Protein AF-A0A0M2SMN1-F1 (afdb_monomer)

Secondary structure (DSSP, 8-state):
-B-S-----HHHHHHHHHHHHSPPPHHHHHHHHHHHHHHHHHHHHHHHHHHH--SSEEEEEEEEEEETTEEEEEEEEEETTT--EEEEEEEEETTS-B-

Foldseek 3Di:
DEPDDQDQDPLLVVLVVCVVVDPDDPVSVVVNVVSVVVSVVVVVVVVVVVVVDDDPKYWYFQDWDDDPQKIKGKTWIADPPPRDIDIDIFIAGNVRHTD

Mean predicted aligned error: 7.78 Å

Radius of gyration: 16.05 Å; Cα contacts (8 Å, |Δi|>4): 122; chains: 1; bounding box: 40×30×39 Å

Nearest PDB structures (foldseek):
  4blq-assembly1_E  TM=4.681E-01  e=1.607E-01  Pseudomonas phage phi8
  4bwy-assembly2_E  TM=4.424E-01  e=2.681E-01  Pseudomonas phage phi8
  4bwy-assembly1_H  TM=4.419E-01  e=3.248E-01  Pseudomonas phage phi8
  4u13-assembly1_B  TM=4.115E-01  e=4.472E-01  Sinorhizobium meliloti 1021
  6w3g-assembly2_B  TM=4.540E-01  e=5.775E-01  synthetic construct

Solvent-accessible surface area (backbone atoms only — not comparable to full-atom values): 5748 Å² total; per-residue (Å²): 87,74,76,48,76,92,75,81,54,71,67,45,53,48,46,56,53,45,52,74,75,41,89,61,52,78,64,56,47,53,51,41,51,52,43,49,54,52,52,50,52,56,53,50,50,50,51,53,50,62,70,72,56,75,68,82,28,45,35,42,44,82,42,76,44,81,54,89,72,30,33,35,39,36,37,38,39,38,40,76,87,70,84,48,75,52,75,50,78,48,54,22,39,70,88,66,49,76,109

pLDDT: mean 81.1, std 9.95, range [55.66, 95.19]

Structure (mmCIF, N/CA/C/O backbone):
data_AF-A0A0M2SMN1-F1
#
_entry.id   AF-A0A0M2SMN1-F1
#
loop_
_atom_site.group_PDB
_atom_site.id
_atom_site.type_symbol
_atom_site.label_atom_id
_atom_site.label_alt_id
_atom_site.label_comp_id
_atom_site.label_asym_id
_atom_site.label_entity_id
_atom_site.label_seq_id
_atom_site.pdbx_PDB_ins_code
_atom_site.Cartn_x
_atom_site.Cartn_y
_atom_site.Cartn_z
_atom_site.occupancy
_atom_site.B_iso_or_equiv
_atom_site.auth_seq_id
_atom_site.auth_comp_id
_atom_site.auth_asym_id
_atom_site.auth_atom_id
_atom_site.pdbx_PDB_model_num
ATOM 1 N N . MET A 1 1 ? 7.273 -2.117 -17.748 1.00 73.38 1 MET A N 1
ATOM 2 C CA . MET A 1 1 ? 5.888 -2.655 -17.771 1.00 73.38 1 MET A CA 1
ATOM 3 C C . MET A 1 1 ? 5.557 -3.203 -16.394 1.00 73.38 1 MET A C 1
ATOM 5 O O . MET A 1 1 ? 6.270 -4.083 -15.920 1.00 73.38 1 MET A O 1
ATOM 9 N N . PHE A 1 2 ? 4.494 -2.698 -15.767 1.00 77.00 2 PHE A N 1
ATOM 10 C CA . PHE A 1 2 ? 3.976 -3.270 -14.525 1.00 77.00 2 PHE A CA 1
ATOM 11 C C . PHE A 1 2 ? 3.213 -4.563 -14.811 1.00 77.00 2 PHE A C 1
ATOM 13 O O . PHE A 1 2 ? 2.401 -4.612 -15.734 1.00 77.00 2 PHE A O 1
ATOM 20 N N . VAL A 1 3 ? 3.512 -5.611 -14.047 1.00 79.44 3 VAL A N 1
ATOM 21 C CA . VAL A 1 3 ? 2.891 -6.936 -14.203 1.00 79.44 3 VAL A CA 1
ATOM 22 C C . VAL A 1 3 ? 1.729 -7.126 -13.228 1.00 79.44 3 VAL A C 1
ATOM 24 O O . VAL A 1 3 ? 0.785 -7.849 -13.532 1.00 79.44 3 VAL A O 1
ATOM 27 N N . THR A 1 4 ? 1.783 -6.461 -12.076 1.00 80.44 4 THR A N 1
ATOM 28 C CA . THR A 1 4 ? 0.757 -6.516 -11.031 1.00 80.44 4 THR A CA 1
ATOM 29 C C . THR A 1 4 ? 0.151 -5.139 -10.788 1.00 80.44 4 THR A C 1
ATOM 31 O O . THR A 1 4 ? 0.825 -4.114 -10.944 1.00 80.44 4 THR A O 1
ATOM 34 N N . ASP A 1 5 ? -1.124 -5.117 -10.402 1.00 79.31 5 ASP A N 1
ATOM 35 C CA . ASP A 1 5 ? -1.831 -3.895 -10.026 1.00 79.31 5 ASP A CA 1
ATOM 36 C C . ASP A 1 5 ? -1.462 -3.444 -8.613 1.00 79.31 5 ASP A C 1
ATOM 38 O O . ASP A 1 5 ? -1.170 -4.258 -7.739 1.00 79.31 5 ASP A O 1
ATOM 42 N N . ARG A 1 6 ? -1.516 -2.128 -8.397 1.00 84.56 6 ARG A N 1
ATOM 43 C CA . ARG A 1 6 ? -1.288 -1.499 -7.096 1.00 84.56 6 ARG A CA 1
ATOM 44 C C . ARG A 1 6 ? -2.507 -1.701 -6.196 1.00 84.56 6 ARG A C 1
ATOM 46 O O . ARG A 1 6 ? -3.609 -1.270 -6.544 1.00 84.56 6 ARG A O 1
ATOM 53 N N . GLY A 1 7 ? -2.310 -2.309 -5.029 1.00 84.88 7 GLY A N 1
ATOM 54 C CA . GLY A 1 7 ? -3.376 -2.556 -4.055 1.00 84.88 7 GLY A CA 1
ATOM 55 C C . GLY A 1 7 ? -3.275 -1.691 -2.799 1.00 84.88 7 GLY A C 1
ATOM 56 O O . GLY A 1 7 ? -2.192 -1.354 -2.336 1.00 84.88 7 GLY A O 1
ATOM 57 N N . LYS A 1 8 ? -4.417 -1.372 -2.179 1.00 86.12 8 LYS A N 1
ATOM 58 C CA . LYS A 1 8 ? -4.426 -0.933 -0.773 1.00 86.12 8 LYS A CA 1
ATOM 59 C C . LYS A 1 8 ? -4.321 -2.157 0.136 1.00 86.12 8 LYS A C 1
ATOM 61 O O . LYS A 1 8 ? -4.939 -3.183 -0.139 1.00 86.12 8 LYS A O 1
ATOM 66 N N . SER A 1 9 ? -3.611 -2.032 1.257 1.00 83.50 9 SER A N 1
ATOM 67 C CA . SER A 1 9 ? -3.582 -3.089 2.274 1.00 83.50 9 SER A CA 1
ATOM 68 C C . SER A 1 9 ? -4.965 -3.305 2.907 1.00 83.50 9 SER A C 1
ATOM 70 O O . SER A 1 9 ? -5.805 -2.399 2.936 1.00 83.50 9 SER A O 1
ATOM 72 N N . ALA A 1 10 ? -5.199 -4.499 3.460 1.00 85.44 10 ALA A N 1
ATOM 73 C CA . ALA A 1 10 ? -6.456 -4.827 4.137 1.00 85.44 10 ALA A CA 1
ATOM 74 C C . ALA A 1 10 ? -6.770 -3.850 5.284 1.00 85.44 10 ALA A C 1
ATOM 76 O O . ALA A 1 10 ? -7.899 -3.375 5.392 1.00 85.44 10 ALA A O 1
ATOM 77 N N . ASN A 1 11 ? -5.758 -3.477 6.075 1.00 85.25 11 ASN A N 1
ATOM 78 C CA . ASN A 1 11 ? -5.905 -2.527 7.180 1.00 85.25 11 ASN A CA 1
ATOM 79 C C . ASN A 1 11 ? -6.213 -1.104 6.693 1.00 85.25 11 ASN A C 1
ATOM 81 O O . ASN A 1 11 ? -7.055 -0.430 7.285 1.00 85.25 11 ASN A O 1
ATOM 85 N N . HIS A 1 12 ? -5.611 -0.665 5.580 1.00 89.81 12 HIS A N 1
ATOM 86 C CA . HIS A 1 12 ? -5.960 0.614 4.956 1.00 89.81 12 HIS A CA 1
ATOM 87 C C . HIS A 1 12 ? -7.437 0.618 4.536 1.00 89.81 12 HIS A C 1
ATOM 89 O O . HIS A 1 12 ? -8.184 1.520 4.911 1.00 89.81 12 HIS A O 1
ATOM 95 N N . MET A 1 13 ? -7.889 -0.414 3.814 1.00 91.31 13 MET A N 1
ATOM 96 C CA . MET A 1 13 ? -9.293 -0.524 3.399 1.00 91.31 13 MET A CA 1
ATOM 97 C C . MET A 1 13 ? -10.245 -0.600 4.596 1.00 91.31 13 MET A C 1
ATOM 99 O O . MET A 1 13 ? -11.300 0.033 4.580 1.00 91.31 13 MET A O 1
ATOM 103 N N . HIS A 1 14 ? -9.870 -1.344 5.638 1.00 91.62 14 HIS A N 1
ATOM 104 C CA . HIS A 1 14 ? -10.658 -1.485 6.856 1.00 91.62 14 HIS A CA 1
ATOM 105 C C . HIS A 1 14 ? -10.882 -0.135 7.543 1.00 91.62 14 HIS A C 1
ATOM 107 O O . HIS A 1 14 ? -12.033 0.261 7.722 1.00 91.62 14 HIS A O 1
ATOM 113 N N . LEU A 1 15 ? -9.808 0.596 7.857 1.00 92.19 15 LEU A N 1
ATOM 114 C CA . LEU A 1 15 ? -9.890 1.899 8.521 1.00 92.19 15 LEU A CA 1
ATOM 115 C C . LEU A 1 15 ? -10.595 2.945 7.650 1.00 92.19 15 LEU A C 1
ATOM 117 O O . LEU A 1 15 ? -11.357 3.764 8.159 1.00 92.19 15 LEU A O 1
ATOM 121 N N . GLU A 1 16 ? -10.414 2.896 6.327 1.00 93.50 16 GLU A N 1
ATOM 122 C CA . GLU A 1 16 ? -11.118 3.797 5.412 1.00 93.50 16 GLU A CA 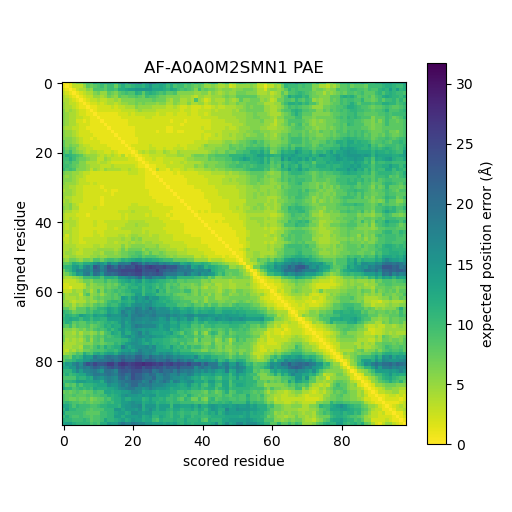1
ATOM 123 C C . GLU A 1 16 ? -12.637 3.547 5.413 1.00 93.50 16 GLU A C 1
ATOM 125 O O . GLU A 1 16 ? -13.426 4.492 5.377 1.00 93.50 16 GLU A O 1
ATOM 130 N N . ILE A 1 17 ? -13.067 2.283 5.459 1.00 95.19 17 ILE A N 1
ATOM 131 C CA . ILE A 1 17 ? -14.487 1.923 5.556 1.00 95.19 17 ILE A CA 1
ATOM 132 C C . ILE A 1 17 ? -15.030 2.256 6.946 1.00 95.19 17 ILE A C 1
ATOM 134 O O . ILE A 1 17 ? -16.145 2.773 7.047 1.00 95.19 17 ILE A O 1
ATOM 138 N N . LEU A 1 18 ? -14.262 1.980 8.002 1.00 94.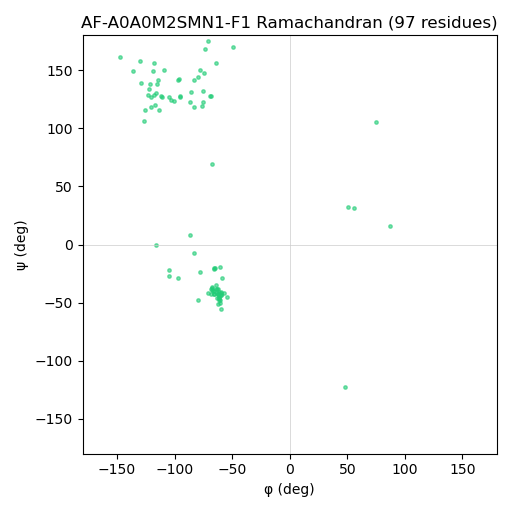19 18 LEU A N 1
ATOM 139 C CA . LEU A 1 18 ? -14.642 2.280 9.378 1.00 94.19 18 LEU A CA 1
ATOM 140 C C . LEU A 1 18 ? -14.859 3.785 9.557 1.00 94.19 18 LEU A C 1
ATOM 142 O O . LEU A 1 18 ? -15.938 4.175 9.987 1.00 94.19 18 LEU A O 1
ATOM 146 N N . GLY A 1 19 ? -13.930 4.623 9.088 1.00 93.50 19 GLY A N 1
ATOM 147 C CA . GLY A 1 19 ? -14.046 6.084 9.156 1.00 93.50 19 GLY A CA 1
ATOM 148 C C . GLY A 1 19 ? -15.182 6.679 8.316 1.00 93.50 19 GLY A C 1
ATOM 149 O O . GLY A 1 19 ? -15.644 7.782 8.590 1.00 93.50 19 GLY A O 1
ATOM 150 N N . LYS A 1 20 ? -15.685 5.953 7.306 1.00 93.69 20 LYS A N 1
ATOM 151 C CA . LYS A 1 20 ? -16.910 6.335 6.573 1.00 93.69 20 LYS A CA 1
ATOM 152 C C . LYS A 1 20 ? -18.190 5.997 7.342 1.00 93.69 20 LYS A C 1
ATOM 154 O O . LYS A 1 20 ? -19.238 6.563 7.045 1.00 93.69 20 LYS A O 1
ATOM 159 N N . ARG A 1 21 ? -18.133 5.034 8.265 1.00 93.88 21 ARG A N 1
ATOM 160 C CA . ARG A 1 21 ? -19.297 4.487 8.983 1.00 93.88 21 ARG A CA 1
ATOM 161 C C . ARG A 1 21 ? -19.392 4.970 10.428 1.00 93.88 21 ARG A C 1
ATOM 163 O O . ARG A 1 21 ? -20.492 5.009 10.969 1.00 93.88 21 ARG A O 1
ATOM 170 N N . ALA A 1 22 ? -18.265 5.311 11.037 1.00 93.44 22 ALA A N 1
ATOM 171 C CA . ALA A 1 22 ? -18.141 5.722 12.424 1.00 93.44 22 ALA A CA 1
ATOM 172 C C . ALA A 1 22 ? -17.007 6.745 12.580 1.00 93.44 22 ALA A C 1
ATOM 174 O O . ALA A 1 22 ? -16.132 6.854 11.722 1.00 93.44 22 ALA A O 1
ATOM 175 N N . ALA A 1 23 ? -17.028 7.490 13.686 1.00 92.56 23 ALA A N 1
ATOM 176 C CA . ALA A 1 23 ? -15.890 8.313 14.071 1.00 92.56 23 ALA A CA 1
ATOM 177 C C . ALA A 1 23 ? -14.735 7.399 14.495 1.00 92.56 23 ALA A C 1
ATOM 179 O O . ALA A 1 23 ? -14.934 6.524 15.338 1.00 92.56 23 ALA A O 1
ATOM 180 N N . LEU A 1 24 ? -13.565 7.613 13.897 1.00 92.94 24 LEU A N 1
ATOM 181 C CA . LEU A 1 24 ? -12.328 6.963 14.313 1.00 92.94 24 LEU A CA 1
ATOM 182 C C . LEU A 1 24 ? -11.826 7.596 15.608 1.00 92.94 24 LEU A C 1
ATOM 184 O O . LEU A 1 24 ? -12.010 8.797 15.833 1.00 92.94 24 LEU A O 1
ATOM 188 N N . ASP A 1 25 ? -11.174 6.802 16.447 1.00 94.62 25 ASP A N 1
ATOM 189 C CA . ASP A 1 25 ? -10.394 7.353 17.546 1.00 94.62 25 ASP A CA 1
ATOM 190 C C . ASP A 1 25 ? -9.078 7.985 17.042 1.00 94.62 25 ASP A C 1
ATOM 192 O O . ASP A 1 25 ? -8.666 7.823 15.891 1.00 94.62 25 ASP A O 1
ATOM 196 N N . GLY A 1 26 ? -8.389 8.733 17.910 1.00 93.75 26 GLY A N 1
ATOM 197 C CA . GLY A 1 26 ? -7.162 9.437 17.516 1.00 93.75 26 GLY A CA 1
ATOM 198 C C . GLY A 1 26 ? -5.998 8.515 17.124 1.00 93.75 26 GLY A C 1
ATOM 199 O O . GLY A 1 26 ? -5.071 8.953 16.441 1.00 93.75 26 GLY A O 1
ATOM 200 N N . LYS A 1 27 ? -6.009 7.243 17.544 1.00 93.12 27 LYS A N 1
ATOM 201 C CA . LYS A 1 27 ? -5.011 6.253 17.125 1.00 93.12 27 LYS A CA 1
ATOM 202 C C . LYS A 1 27 ? -5.360 5.719 15.737 1.00 93.12 27 LYS A C 1
ATOM 204 O O . LYS A 1 27 ? -4.484 5.684 14.876 1.00 93.12 27 LYS A O 1
ATOM 209 N N . GLU A 1 28 ? -6.614 5.346 15.522 1.00 92.25 28 GLU A N 1
ATOM 210 C CA . GLU A 1 28 ? -7.144 4.864 14.247 1.00 92.25 28 GLU A CA 1
ATOM 211 C C . GLU A 1 28 ? -6.999 5.912 13.137 1.00 92.25 28 GLU A C 1
ATOM 213 O O . GLU A 1 28 ? -6.598 5.582 12.021 1.00 92.25 28 GLU A O 1
ATOM 218 N N . GLU A 1 29 ? -7.253 7.187 13.441 1.00 92.75 29 GLU A N 1
ATOM 219 C CA . GLU A 1 29 ? -7.077 8.291 12.494 1.00 92.75 29 GLU A CA 1
ATOM 220 C C . GLU A 1 29 ? -5.608 8.444 12.080 1.00 92.75 29 GLU A C 1
ATOM 222 O O . GLU A 1 29 ? -5.289 8.488 10.889 1.00 92.75 29 GLU A O 1
ATOM 227 N N . ARG A 1 30 ? -4.691 8.411 13.053 1.00 93.19 30 ARG A N 1
ATOM 228 C CA . ARG A 1 30 ? -3.247 8.477 12.794 1.00 93.19 30 ARG A CA 1
ATOM 229 C C . ARG A 1 30 ? -2.740 7.268 12.003 1.00 93.19 30 ARG A C 1
ATOM 231 O O . ARG A 1 30 ? -1.856 7.404 11.156 1.00 93.19 30 ARG A O 1
ATOM 238 N N . GLU A 1 31 ? -3.266 6.076 12.277 1.00 92.00 31 GLU A N 1
ATOM 239 C CA . GLU A 1 31 ? -2.949 4.878 11.497 1.00 92.00 31 GLU A CA 1
ATOM 240 C C . GLU A 1 31 ? -3.474 4.988 10.062 1.00 92.00 31 GLU A C 1
ATOM 242 O O . GLU A 1 31 ? -2.738 4.679 9.121 1.00 92.00 31 GLU A O 1
ATOM 247 N N . LEU A 1 32 ? -4.694 5.494 9.868 1.00 92.38 32 LEU A N 1
ATOM 248 C CA . LEU A 1 32 ? -5.262 5.726 8.542 1.00 92.38 32 LEU A CA 1
ATOM 249 C C . LEU A 1 32 ? -4.445 6.749 7.740 1.00 92.38 32 LEU A C 1
ATOM 251 O O . LEU A 1 32 ? -4.172 6.514 6.563 1.00 92.38 32 LEU A O 1
ATOM 255 N N . GLU A 1 33 ? -4.006 7.848 8.358 1.00 93.12 33 GLU A N 1
ATOM 256 C CA . GLU A 1 33 ? -3.113 8.823 7.716 1.00 93.12 33 GLU A CA 1
ATOM 257 C C . GLU A 1 33 ? -1.789 8.191 7.281 1.00 93.12 33 GLU A C 1
ATOM 259 O O . GLU A 1 33 ? -1.339 8.406 6.153 1.00 93.12 33 GLU A O 1
ATOM 264 N N . ARG A 1 34 ? -1.189 7.348 8.132 1.00 91.44 34 ARG A N 1
ATOM 265 C CA . ARG A 1 34 ? 0.035 6.615 7.785 1.00 91.44 34 ARG A CA 1
ATOM 266 C C . ARG A 1 34 ? -0.176 5.714 6.567 1.00 91.44 34 ARG A C 1
ATOM 268 O O . ARG A 1 34 ? 0.682 5.683 5.685 1.00 91.44 34 ARG A O 1
ATOM 275 N N . TYR A 1 35 ? -1.295 4.992 6.503 1.00 90.69 35 TYR A N 1
ATOM 276 C CA . TYR A 1 35 ? -1.611 4.141 5.354 1.00 90.69 35 TYR A CA 1
ATOM 277 C C . TYR A 1 35 ? -1.883 4.942 4.076 1.00 90.69 35 TYR A C 1
ATOM 279 O O . TYR A 1 35 ? -1.438 4.532 3.004 1.00 90.69 35 TYR A O 1
ATOM 287 N N . ARG A 1 36 ? -2.570 6.087 4.176 1.00 92.25 36 ARG A N 1
ATOM 288 C CA . ARG A 1 36 ? -2.806 6.992 3.039 1.00 92.25 36 ARG A CA 1
ATOM 289 C C . ARG A 1 36 ? -1.502 7.539 2.481 1.00 92.25 36 ARG A C 1
ATOM 291 O O . ARG A 1 36 ? -1.253 7.375 1.294 1.00 92.25 36 ARG A O 1
ATOM 298 N N . SER A 1 37 ? -0.652 8.092 3.345 1.00 91.56 37 SER A N 1
ATOM 299 C CA . SER A 1 37 ? 0.650 8.635 2.950 1.00 91.56 37 SER A CA 1
ATOM 300 C C . SER A 1 37 ? 1.547 7.568 2.314 1.00 91.56 37 SER A C 1
ATOM 302 O O . SER A 1 37 ? 2.174 7.829 1.290 1.00 91.56 37 SER A O 1
ATOM 304 N N . GLY A 1 38 ? 1.566 6.348 2.866 1.00 87.50 38 GLY A N 1
ATOM 305 C CA . GLY A 1 38 ? 2.311 5.236 2.271 1.00 87.50 38 GLY A CA 1
ATOM 306 C C . GLY A 1 38 ? 1.817 4.875 0.867 1.00 87.50 38 GLY A C 1
ATOM 307 O O . GLY A 1 38 ? 2.620 4.751 -0.052 1.00 87.50 38 GLY A O 1
ATOM 308 N N . TYR A 1 39 ? 0.498 4.768 0.692 1.00 88.94 39 TYR A N 1
ATOM 309 C CA . TYR A 1 39 ? -0.112 4.449 -0.601 1.00 88.94 39 TYR A CA 1
ATOM 310 C C . TYR A 1 39 ? 0.089 5.564 -1.641 1.00 88.94 39 TYR A C 1
ATOM 312 O O . TYR A 1 39 ? 0.365 5.285 -2.804 1.00 88.94 39 TYR A O 1
ATOM 320 N N . GLU A 1 40 ? -0.009 6.831 -1.235 1.00 90.69 40 GLU A N 1
ATOM 321 C CA . GLU A 1 40 ? 0.258 7.979 -2.111 1.00 90.69 40 GLU A CA 1
ATOM 322 C C . GLU A 1 40 ? 1.710 8.008 -2.594 1.00 90.69 40 GLU A C 1
ATOM 324 O O . GLU A 1 40 ? 1.943 8.216 -3.784 1.00 90.69 40 GLU A O 1
ATOM 329 N N . GLY A 1 41 ? 2.673 7.721 -1.712 1.00 88.06 41 GLY A N 1
ATOM 330 C CA . GLY A 1 41 ? 4.082 7.614 -2.094 1.00 88.06 41 GLY A CA 1
ATOM 331 C C . GLY A 1 41 ? 4.341 6.494 -3.106 1.00 88.06 41 GLY A C 1
ATOM 332 O O . GLY A 1 41 ? 5.116 6.670 -4.043 1.00 88.06 41 GLY A O 1
ATOM 333 N N . GLU A 1 42 ? 3.655 5.356 -2.972 1.00 86.19 42 GLU A N 1
ATOM 334 C CA . GLU A 1 42 ? 3.748 4.251 -3.935 1.00 86.19 42 GLU A CA 1
ATOM 335 C C . GLU A 1 42 ? 3.148 4.623 -5.308 1.00 86.19 42 GLU A C 1
ATOM 337 O O . GLU A 1 42 ? 3.710 4.263 -6.344 1.00 86.19 42 GLU A O 1
ATOM 342 N N . LEU A 1 43 ? 2.059 5.401 -5.340 1.00 89.50 43 LEU A N 1
ATOM 343 C CA . LEU A 1 43 ? 1.492 5.937 -6.586 1.00 89.50 43 LEU A CA 1
ATOM 344 C C . LEU A 1 43 ? 2.396 6.985 -7.248 1.00 89.50 43 LEU A C 1
ATOM 346 O O . LEU A 1 43 ? 2.484 7.047 -8.476 1.00 89.50 43 LEU A O 1
ATOM 350 N N . GLU A 1 44 ? 3.045 7.835 -6.455 1.00 89.44 44 GLU A N 1
ATOM 351 C CA . GLU A 1 44 ? 4.004 8.814 -6.966 1.00 89.44 44 GLU A CA 1
ATOM 352 C C . GLU A 1 44 ? 5.232 8.122 -7.560 1.00 89.44 44 GLU A C 1
ATOM 354 O O . GLU A 1 44 ? 5.650 8.471 -8.665 1.00 89.44 44 GLU A O 1
ATOM 359 N N . TYR A 1 45 ? 5.743 7.088 -6.885 1.00 84.44 45 TYR A N 1
ATOM 360 C CA . TYR A 1 45 ? 6.827 6.258 -7.403 1.00 84.44 45 TYR A CA 1
ATOM 361 C C . TYR A 1 45 ? 6.488 5.692 -8.785 1.00 84.44 45 TYR A C 1
ATOM 363 O O . TYR A 1 45 ? 7.308 5.789 -9.693 1.00 84.44 45 TYR A O 1
ATOM 371 N N . ASP A 1 46 ? 5.272 5.174 -8.980 1.00 84.44 46 ASP A N 1
ATOM 372 C CA . ASP A 1 46 ? 4.846 4.663 -10.290 1.00 84.44 46 ASP A CA 1
ATOM 373 C C . ASP A 1 46 ? 4.839 5.710 -11.374 1.00 84.44 46 ASP A C 1
ATOM 375 O O . ASP A 1 46 ? 5.297 5.454 -12.483 1.00 84.44 46 ASP A O 1
ATOM 379 N N . ARG A 1 47 ? 4.316 6.890 -11.045 1.00 87.00 47 ARG A N 1
ATOM 380 C CA . ARG A 1 47 ? 4.237 7.998 -11.987 1.00 87.00 47 ARG A CA 1
ATOM 381 C C . ARG A 1 47 ? 5.629 8.419 -12.441 1.00 87.00 47 ARG A C 1
ATOM 383 O O . ARG A 1 47 ? 5.850 8.556 -13.639 1.00 87.00 47 ARG A O 1
ATOM 390 N N . VAL A 1 48 ? 6.554 8.594 -11.496 1.00 85.81 48 VAL A N 1
ATOM 391 C CA . VAL A 1 48 ? 7.950 8.939 -11.800 1.00 85.81 48 VAL A CA 1
ATOM 392 C C . VAL A 1 48 ? 8.607 7.823 -12.608 1.00 85.81 48 VAL A C 1
ATOM 394 O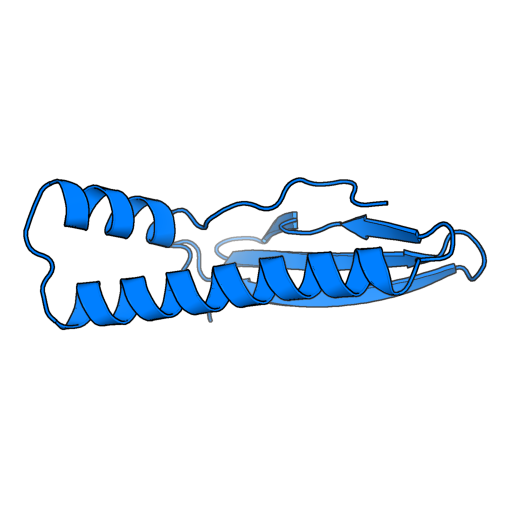 O . VAL A 1 48 ? 9.309 8.095 -13.579 1.0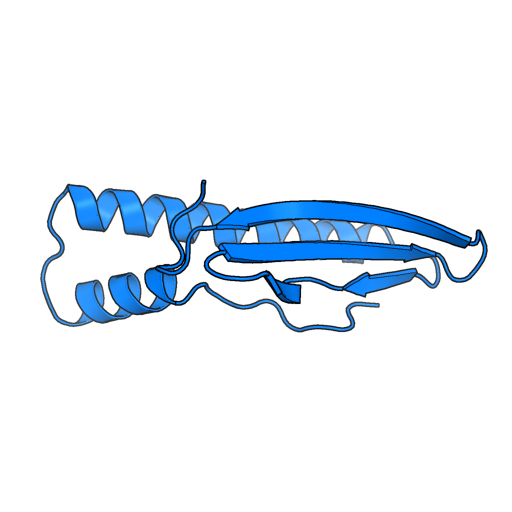0 85.81 48 VAL A O 1
ATOM 397 N N . PHE A 1 49 ? 8.359 6.566 -12.242 1.00 80.56 49 PHE A N 1
ATOM 398 C CA . PHE A 1 49 ? 8.909 5.415 -12.946 1.00 80.56 49 PHE A CA 1
ATOM 399 C C . PHE A 1 49 ? 8.429 5.373 -14.406 1.00 80.56 49 PHE A C 1
ATOM 401 O O . PHE A 1 49 ? 9.250 5.230 -15.309 1.00 80.56 49 PHE A O 1
ATOM 408 N N . ASP A 1 50 ? 7.133 5.573 -14.659 1.00 82.25 50 ASP A N 1
ATOM 409 C CA . ASP A 1 50 ? 6.561 5.683 -16.008 1.00 82.25 50 ASP A CA 1
ATOM 410 C C . ASP A 1 50 ? 7.080 6.887 -16.802 1.00 82.25 50 ASP A C 1
ATOM 412 O O . ASP A 1 50 ? 7.324 6.758 -18.002 1.00 82.25 50 ASP A O 1
ATOM 416 N N . GLU A 1 51 ? 7.287 8.034 -16.154 1.00 84.50 51 GLU A N 1
ATOM 417 C CA . GLU A 1 51 ? 7.780 9.253 -16.803 1.00 84.50 51 GLU A CA 1
ATOM 418 C C . GLU A 1 51 ? 9.236 9.132 -17.268 1.00 84.50 51 GLU A C 1
ATOM 420 O O . GLU A 1 51 ? 9.568 9.540 -18.381 1.00 84.50 51 GLU A O 1
ATOM 425 N N . VAL A 1 52 ? 10.109 8.547 -16.441 1.00 80.88 52 VAL A N 1
ATOM 426 C CA . VAL A 1 52 ? 11.540 8.388 -16.759 1.00 80.88 52 VAL A CA 1
ATOM 427 C C . VAL A 1 52 ? 11.757 7.437 -17.943 1.00 80.88 52 VAL A C 1
ATOM 429 O O . VAL A 1 52 ? 12.778 7.527 -18.624 1.00 80.88 52 VAL A O 1
ATOM 432 N N . GLY A 1 53 ? 10.780 6.575 -18.239 1.00 66.31 53 GLY A N 1
ATOM 433 C CA . GLY A 1 53 ? 10.840 5.633 -19.346 1.00 66.31 53 GLY A CA 1
ATOM 434 C C . GLY A 1 53 ? 11.770 4.471 -19.020 1.00 66.31 53 GLY A C 1
ATOM 435 O O . GLY A 1 53 ? 12.996 4.570 -19.040 1.00 66.31 53 GLY A O 1
ATOM 436 N N . HIS A 1 54 ? 11.180 3.319 -18.734 1.00 66.75 54 HIS A N 1
ATOM 437 C CA . HIS A 1 54 ? 11.925 2.094 -18.483 1.00 66.75 54 HIS A CA 1
ATOM 438 C C . HIS A 1 54 ? 12.217 1.386 -19.811 1.00 66.75 54 HIS A C 1
ATOM 440 O O . HIS A 1 54 ? 11.316 1.129 -20.613 1.00 66.75 54 HIS A O 1
ATOM 446 N N . ALA A 1 55 ? 13.482 0.993 -20.018 1.00 65.19 55 ALA A N 1
ATOM 447 C CA . ALA A 1 55 ? 13.867 -0.099 -20.927 1.00 65.19 55 ALA A CA 1
ATOM 448 C C . ALA A 1 55 ? 13.000 -1.351 -20.626 1.00 65.19 55 ALA A C 1
ATOM 450 O O . ALA A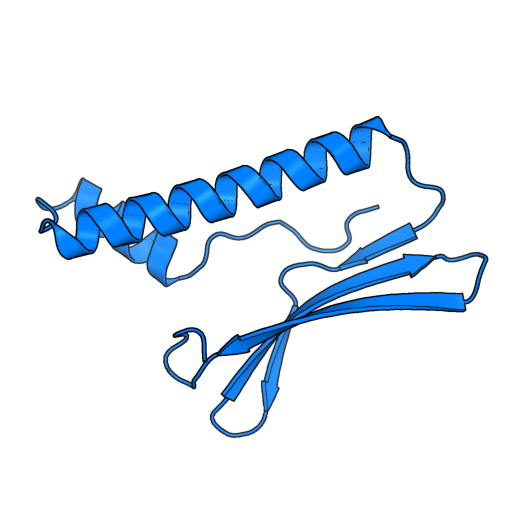 1 55 ? 12.277 -1.319 -19.636 1.00 65.19 55 ALA A O 1
ATOM 451 N N . PRO A 1 56 ? 12.982 -2.445 -21.414 1.00 73.75 56 PRO A N 1
ATOM 452 C CA . PRO A 1 56 ? 11.954 -3.489 -21.305 1.00 73.75 56 PRO A CA 1
ATOM 453 C C . PRO A 1 56 ? 12.016 -4.301 -19.986 1.00 73.75 56 PRO A C 1
ATOM 455 O O . PRO A 1 56 ? 12.296 -5.490 -19.997 1.00 73.75 56 PRO A O 1
ATOM 458 N N . MET A 1 57 ? 11.680 -3.682 -18.858 1.00 74.88 57 MET A N 1
ATOM 459 C CA . MET A 1 57 ? 11.724 -4.199 -17.502 1.00 74.88 57 MET A CA 1
ATOM 460 C C . MET A 1 57 ? 10.340 -4.696 -17.098 1.00 74.88 57 MET A C 1
ATOM 462 O O . MET A 1 57 ? 9.317 -4.074 -17.428 1.00 74.88 57 MET A O 1
ATOM 466 N N . TYR A 1 58 ? 10.321 -5.803 -16.366 1.00 77.81 58 TYR A N 1
ATOM 467 C CA . TYR A 1 58 ? 9.145 -6.267 -15.646 1.00 77.81 58 TYR A CA 1
ATOM 468 C C . TYR A 1 58 ? 9.218 -5.769 -14.216 1.00 77.81 58 TYR A C 1
ATOM 470 O O . TYR A 1 58 ? 10.222 -5.973 -13.539 1.00 77.81 58 TYR A O 1
ATOM 478 N N . VAL A 1 59 ? 8.151 -5.113 -13.776 1.00 79.31 59 VAL A N 1
ATOM 479 C CA . VAL A 1 59 ? 8.023 -4.657 -12.397 1.00 79.31 59 VAL A CA 1
ATOM 480 C C . VAL A 1 59 ? 6.896 -5.433 -11.745 1.00 79.31 59 VAL A C 1
ATOM 482 O O . VAL A 1 59 ? 5.737 -5.335 -12.164 1.00 79.31 59 VAL A O 1
ATOM 485 N N . PHE A 1 60 ? 7.261 -6.213 -10.738 1.00 79.25 60 PHE A N 1
ATOM 486 C CA . PHE A 1 60 ? 6.351 -6.955 -9.892 1.00 79.25 60 PHE A CA 1
ATOM 487 C C . PHE A 1 60 ? 6.255 -6.252 -8.547 1.00 79.25 60 PHE A C 1
ATOM 489 O O . PHE A 1 60 ? 7.258 -5.955 -7.909 1.00 79.25 60 PHE A O 1
ATOM 496 N N . ARG A 1 61 ? 5.036 -5.954 -8.131 1.00 80.69 61 ARG A N 1
ATOM 497 C CA . ARG A 1 61 ? 4.734 -5.223 -6.898 1.00 80.69 61 ARG A CA 1
ATOM 498 C C . ARG A 1 61 ? 3.695 -5.989 -6.117 1.00 80.69 61 ARG A C 1
ATOM 500 O O . ARG A 1 61 ? 2.932 -6.754 -6.716 1.00 80.69 61 ARG A O 1
ATOM 507 N N . ASP A 1 62 ? 3.640 -5.744 -4.818 1.00 79.38 62 ASP A N 1
ATOM 508 C CA . ASP A 1 62 ? 2.619 -6.331 -3.949 1.00 79.38 62 ASP A CA 1
ATOM 509 C C . ASP A 1 62 ? 2.592 -7.878 -4.024 1.00 79.38 62 ASP A C 1
ATOM 511 O O . ASP A 1 62 ? 1.538 -8.501 -3.878 1.00 79.38 62 ASP A O 1
ATOM 515 N N . ILE A 1 63 ? 3.747 -8.526 -4.255 1.00 80.94 63 ILE A N 1
ATOM 516 C CA . ILE A 1 63 ? 3.838 -9.991 -4.208 1.00 80.94 63 ILE A CA 1
ATOM 517 C C . ILE A 1 63 ? 3.852 -10.416 -2.745 1.00 80.94 63 ILE A C 1
ATOM 519 O O . ILE A 1 63 ? 4.783 -10.088 -2.017 1.00 80.94 63 ILE A O 1
ATOM 523 N N . TRP A 1 64 ? 2.860 -11.201 -2.332 1.00 80.50 64 TRP A N 1
ATOM 524 C CA . TRP A 1 64 ? 2.795 -11.773 -0.990 1.00 80.50 64 TRP A CA 1
ATOM 525 C C . TRP A 1 64 ? 3.241 -13.234 -0.990 1.00 80.50 64 TRP A C 1
ATOM 527 O O . TRP A 1 64 ? 2.657 -14.070 -1.680 1.00 80.50 64 TRP A O 1
ATOM 537 N N . LEU A 1 65 ? 4.247 -13.548 -0.175 1.00 81.50 65 LEU A N 1
ATOM 538 C CA . LEU A 1 65 ? 4.710 -14.906 0.094 1.00 81.50 65 LEU A CA 1
ATOM 539 C C . LEU A 1 65 ? 4.379 -15.286 1.539 1.00 81.50 65 LEU A C 1
ATOM 541 O O . LEU A 1 65 ? 4.727 -14.561 2.471 1.00 81.50 65 LEU A O 1
ATOM 545 N N . GLY A 1 66 ? 3.712 -16.425 1.721 1.00 81.44 66 GLY A N 1
ATOM 546 C CA . GLY A 1 66 ? 3.529 -17.042 3.034 1.00 81.44 66 GLY A CA 1
ATOM 547 C C . GLY A 1 66 ? 4.718 -17.941 3.355 1.00 81.44 66 GLY A C 1
ATOM 548 O O . GLY A 1 66 ? 5.012 -18.852 2.582 1.00 81.44 66 GLY A O 1
ATOM 549 N N . ILE A 1 67 ? 5.395 -17.677 4.471 1.00 78.62 67 ILE A N 1
ATOM 550 C CA . ILE A 1 67 ? 6.487 -18.505 4.992 1.00 78.62 67 ILE A CA 1
ATOM 551 C C . ILE A 1 67 ? 6.137 -18.831 6.441 1.00 78.62 67 ILE A C 1
ATOM 553 O O . ILE A 1 67 ? 6.208 -17.956 7.304 1.00 78.62 67 ILE A O 1
ATOM 557 N N . ASP A 1 68 ? 5.735 -20.078 6.688 1.00 83.00 68 ASP A N 1
ATOM 558 C CA . ASP A 1 68 ? 5.205 -20.536 7.977 1.00 83.00 68 ASP A CA 1
ATOM 559 C C . ASP A 1 68 ? 4.124 -19.576 8.525 1.00 83.00 68 ASP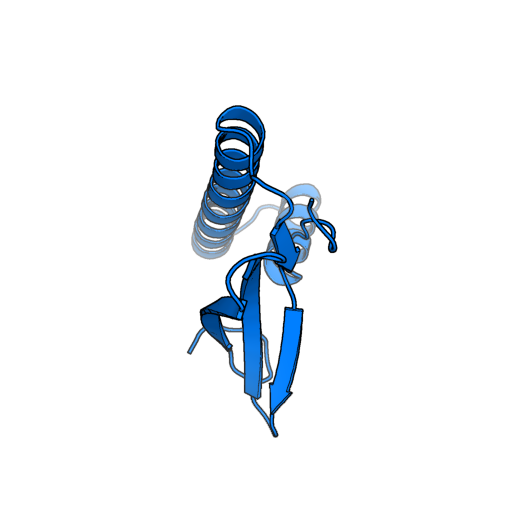 A C 1
ATOM 561 O O . ASP A 1 68 ? 3.142 -19.296 7.833 1.00 83.00 68 ASP A O 1
ATOM 565 N N . ASP A 1 69 ? 4.315 -19.044 9.737 1.00 78.25 69 ASP A N 1
ATOM 566 C CA . ASP A 1 69 ? 3.406 -18.097 10.403 1.00 78.25 69 ASP A CA 1
ATOM 567 C C . ASP A 1 69 ? 3.669 -16.623 10.029 1.00 78.25 69 ASP A C 1
ATOM 569 O O . ASP A 1 69 ? 3.119 -15.708 10.642 1.00 78.25 69 ASP A O 1
ATOM 573 N N . SER A 1 70 ? 4.535 -16.360 9.047 1.00 70.69 70 SER A N 1
ATOM 574 C CA . SER A 1 70 ? 4.913 -15.013 8.607 1.00 70.69 70 SER A CA 1
ATOM 575 C C . SER A 1 70 ? 4.528 -14.752 7.153 1.00 70.69 70 SER A C 1
ATOM 577 O O . SER A 1 70 ? 4.390 -15.659 6.328 1.00 70.69 70 SER A O 1
ATOM 579 N N . LYS A 1 71 ? 4.369 -13.472 6.819 1.00 79.12 71 LYS A N 1
ATOM 580 C CA . LYS A 1 71 ? 4.082 -13.015 5.458 1.00 79.12 71 LYS A CA 1
ATOM 581 C C . LYS A 1 71 ? 5.159 -12.037 5.020 1.00 79.12 71 LYS A C 1
ATOM 583 O O . LYS A 1 71 ? 5.517 -11.127 5.758 1.00 79.12 71 LYS A O 1
ATOM 588 N N . VAL A 1 72 ? 5.672 -12.196 3.808 1.00 79.94 72 VAL A N 1
ATOM 589 C CA . VAL A 1 72 ? 6.617 -11.245 3.213 1.00 79.94 72 VAL A CA 1
ATOM 590 C C . VAL A 1 72 ? 5.971 -10.620 1.993 1.00 79.94 72 VAL A C 1
ATOM 592 O O . VAL A 1 72 ? 5.456 -11.331 1.133 1.00 79.94 72 VAL A O 1
ATOM 595 N N . GLN A 1 73 ? 6.012 -9.293 1.925 1.00 79.62 73 GLN A N 1
ATOM 596 C CA . GLN A 1 73 ? 5.700 -8.552 0.712 1.00 79.62 73 GLN A CA 1
ATOM 597 C C . GLN A 1 73 ? 7.003 -8.244 -0.027 1.00 79.62 73 GLN A C 1
ATOM 599 O O . GLN A 1 73 ? 7.931 -7.693 0.570 1.00 79.62 73 GLN A O 1
ATOM 604 N N . LEU A 1 74 ? 7.059 -8.586 -1.310 1.00 80.81 74 LEU A N 1
ATOM 605 C CA . LEU A 1 74 ? 8.180 -8.308 -2.198 1.00 80.81 74 LEU A CA 1
ATOM 606 C C . LEU A 1 74 ? 7.761 -7.351 -3.312 1.00 80.81 74 LEU A C 1
ATOM 608 O O . LEU A 1 74 ? 6.701 -7.507 -3.926 1.00 80.81 74 LEU A O 1
ATOM 612 N N . ASP A 1 75 ? 8.655 -6.411 -3.591 1.00 76.81 75 ASP A N 1
ATOM 613 C CA . ASP A 1 75 ? 8.649 -5.571 -4.779 1.00 76.81 75 ASP A CA 1
ATOM 614 C C . ASP A 1 75 ? 9.930 -5.894 -5.569 1.00 76.81 75 ASP A C 1
ATOM 616 O O . ASP A 1 75 ? 11.033 -5.764 -5.035 1.00 76.81 75 ASP A O 1
ATOM 620 N N . ALA A 1 76 ? 9.788 -6.355 -6.812 1.00 79.62 76 ALA A N 1
ATOM 621 C CA . ALA A 1 76 ? 10.865 -6.894 -7.640 1.00 79.62 76 ALA A CA 1
ATOM 622 C C . ALA A 1 76 ? 10.897 -6.240 -9.025 1.00 79.62 76 ALA A C 1
ATOM 624 O O . ALA A 1 76 ? 9.863 -6.037 -9.671 1.00 79.62 76 ALA A O 1
ATOM 625 N N . VAL A 1 77 ? 12.102 -5.945 -9.510 1.00 80.38 77 VAL A N 1
ATOM 626 C CA . VAL A 1 77 ? 12.334 -5.430 -10.864 1.00 80.38 77 VAL A CA 1
ATOM 627 C C . VAL A 1 77 ? 13.293 -6.354 -11.601 1.00 80.38 77 VAL A C 1
ATOM 629 O O . VAL A 1 77 ? 14.376 -6.658 -11.106 1.00 80.38 77 VAL A O 1
ATOM 632 N N . HIS A 1 78 ? 12.900 -6.765 -12.807 1.00 74.19 78 HIS A N 1
ATOM 633 C CA . HIS A 1 78 ? 13.691 -7.627 -13.680 1.00 74.19 78 HIS A CA 1
ATOM 634 C C . HIS A 1 78 ? 13.970 -6.933 -15.019 1.00 74.19 78 HIS A C 1
ATOM 636 O O . HIS A 1 78 ? 13.040 -6.636 -15.780 1.00 74.19 78 HIS A O 1
ATOM 642 N N . ASP A 1 79 ? 15.248 -6.696 -15.328 1.00 73.69 79 ASP A N 1
ATOM 643 C CA . ASP A 1 79 ? 15.693 -6.213 -16.642 1.00 73.69 79 ASP A CA 1
ATOM 644 C C . ASP A 1 79 ? 15.840 -7.384 -17.623 1.00 73.69 79 ASP A C 1
ATOM 646 O O . ASP A 1 79 ? 16.691 -8.259 -17.446 1.00 73.69 79 ASP A O 1
ATOM 650 N N . ARG A 1 80 ? 15.054 -7.360 -18.710 1.00 67.19 80 ARG A N 1
ATOM 651 C CA . ARG A 1 80 ? 15.096 -8.378 -19.772 1.00 67.19 80 ARG A CA 1
ATOM 652 C C . ARG A 1 80 ? 16.450 -8.498 -20.477 1.00 67.19 80 ARG A C 1
ATOM 654 O O . ARG A 1 80 ? 16.676 -9.513 -21.128 1.00 67.19 80 ARG A O 1
ATOM 661 N N . ASN A 1 81 ? 17.319 -7.490 -20.395 1.00 67.25 81 ASN A N 1
ATOM 662 C CA . ASN A 1 81 ? 18.573 -7.452 -21.151 1.00 67.25 81 ASN A CA 1
ATOM 663 C C . ASN A 1 81 ? 19.826 -7.754 -20.316 1.00 67.25 81 ASN A C 1
ATOM 665 O O . ASN A 1 81 ? 20.845 -8.125 -20.895 1.00 67.25 81 ASN A O 1
ATOM 669 N N . GLN A 1 82 ? 19.784 -7.581 -18.991 1.00 61.03 82 GLN A N 1
ATOM 670 C CA . GLN A 1 82 ? 20.984 -7.656 -18.141 1.00 61.03 82 GLN A CA 1
ATOM 671 C C . GLN A 1 82 ? 20.983 -8.792 -17.113 1.00 61.03 82 GLN A C 1
ATOM 673 O O . GLN A 1 82 ? 21.975 -8.940 -16.406 1.00 61.03 82 GLN A O 1
ATOM 678 N N . HIS A 1 83 ? 19.926 -9.615 -17.033 1.00 61.00 83 HIS A N 1
ATOM 679 C CA . HIS A 1 83 ? 19.794 -10.658 -15.999 1.00 61.00 83 HIS A CA 1
ATOM 680 C C . HIS A 1 83 ? 20.031 -10.113 -14.577 1.00 61.00 83 HIS A C 1
ATOM 682 O O . HIS A 1 83 ? 20.578 -10.806 -13.719 1.00 61.00 83 HIS A O 1
ATOM 688 N N . GLN A 1 84 ? 19.666 -8.850 -14.340 1.00 55.66 84 GLN A N 1
ATOM 689 C CA . GLN A 1 84 ? 19.798 -8.214 -13.039 1.00 55.66 84 GLN A CA 1
ATOM 690 C C . GLN A 1 84 ? 18.425 -8.152 -12.375 1.00 55.66 84 GLN A C 1
ATOM 692 O O . GLN A 1 84 ? 17.465 -7.633 -12.950 1.00 55.66 84 GLN A O 1
ATOM 697 N N . GLU A 1 85 ? 18.366 -8.715 -11.172 1.00 60.22 85 GLU A N 1
ATOM 698 C CA . GLU A 1 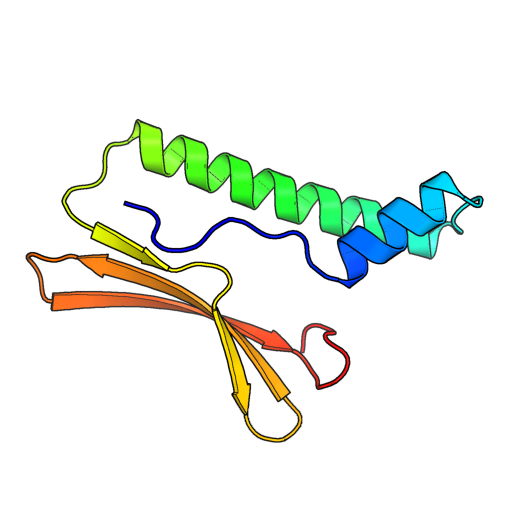85 ? 17.194 -8.759 -10.306 1.00 60.22 85 GLU A CA 1
ATOM 699 C C . GLU A 1 85 ? 17.467 -7.870 -9.096 1.00 60.22 85 GLU A C 1
ATOM 701 O O . GLU A 1 85 ? 18.512 -7.982 -8.447 1.00 60.22 85 GLU A O 1
ATOM 706 N N . CYS A 1 86 ? 16.546 -6.950 -8.830 1.00 62.50 86 CYS A N 1
ATOM 707 C CA . CYS A 1 86 ? 16.596 -6.071 -7.672 1.00 62.50 86 CYS A CA 1
ATOM 708 C C . CYS A 1 86 ? 15.280 -6.204 -6.914 1.00 62.50 86 CYS A C 1
ATOM 710 O O . CYS A 1 86 ? 14.236 -5.791 -7.424 1.00 62.50 86 CYS A O 1
ATOM 712 N N . ASP A 1 87 ? 15.367 -6.710 -5.684 1.00 65.56 87 ASP A N 1
ATOM 713 C CA . ASP A 1 87 ? 14.205 -7.002 -4.852 1.00 65.56 87 ASP A CA 1
ATOM 714 C C . ASP A 1 87 ? 14.271 -6.215 -3.545 1.00 65.56 87 ASP A C 1
ATOM 716 O O . ASP A 1 87 ? 15.315 -6.116 -2.895 1.00 65.56 87 ASP A O 1
ATOM 720 N N . THR A 1 88 ? 13.129 -5.671 -3.136 1.00 68.00 88 THR A N 1
ATOM 721 C CA . THR A 1 88 ? 12.937 -5.069 -1.816 1.00 68.00 88 THR A CA 1
ATOM 722 C C . THR A 1 88 ? 11.858 -5.843 -1.074 1.00 68.00 88 THR A C 1
ATOM 724 O O . THR A 1 88 ? 10.765 -6.047 -1.596 1.00 68.00 88 THR A O 1
ATOM 727 N N . GLY A 1 89 ? 12.158 -6.270 0.154 1.00 71.62 89 GLY A N 1
ATOM 728 C CA . GLY A 1 89 ? 11.239 -7.045 0.984 1.00 71.62 89 GLY A CA 1
ATOM 729 C C . GLY A 1 89 ? 10.789 -6.313 2.243 1.00 71.62 89 GLY A C 1
ATOM 730 O O . GLY A 1 89 ? 11.574 -5.633 2.906 1.00 71.62 89 GLY A O 1
ATOM 731 N N . ARG A 1 90 ? 9.515 -6.485 2.599 1.00 78.69 90 ARG A N 1
ATOM 732 C CA . ARG A 1 90 ? 8.928 -6.087 3.885 1.00 78.69 90 ARG A CA 1
ATOM 733 C C . ARG A 1 90 ? 8.357 -7.327 4.567 1.00 78.69 90 ARG A C 1
ATOM 735 O O . ARG A 1 90 ? 7.577 -8.054 3.960 1.00 78.69 90 ARG A O 1
ATOM 742 N N . ALA A 1 91 ? 8.747 -7.566 5.815 1.00 74.38 91 ALA A N 1
ATOM 743 C CA . ALA A 1 91 ? 8.272 -8.702 6.595 1.00 74.38 91 ALA A CA 1
ATOM 744 C C . ALA A 1 91 ? 7.100 -8.301 7.501 1.00 74.38 91 ALA A C 1
ATOM 746 O O . ALA A 1 91 ? 7.071 -7.196 8.052 1.00 74.38 91 ALA A O 1
ATOM 747 N N . PHE A 1 92 ? 6.146 -9.213 7.637 1.00 77.12 92 PHE A N 1
ATOM 748 C CA . PHE A 1 92 ? 4.927 -9.064 8.414 1.00 77.12 92 PHE A CA 1
ATOM 749 C C . PHE A 1 92 ? 4.658 -10.337 9.220 1.00 77.12 92 PHE A C 1
ATOM 751 O O . PHE A 1 92 ? 5.005 -11.442 8.792 1.00 77.12 92 PHE A O 1
ATOM 758 N N . ASP A 1 93 ? 4.021 -10.182 10.376 1.00 76.75 93 ASP A N 1
ATOM 759 C CA . ASP A 1 93 ? 3.479 -11.305 11.135 1.00 76.75 93 ASP A CA 1
ATOM 760 C C . ASP A 1 93 ? 2.239 -11.912 10.443 1.00 76.75 93 ASP A C 1
ATOM 762 O O . ASP A 1 93 ? 1.755 -11.427 9.411 1.00 76.75 93 ASP A O 1
ATOM 766 N N . GLY A 1 94 ? 1.722 -13.009 11.003 1.00 67.94 94 GLY A N 1
ATOM 767 C CA . GLY A 1 94 ? 0.539 -13.701 10.485 1.00 67.94 94 GLY A CA 1
ATOM 768 C C . GLY A 1 94 ? -0.716 -12.819 10.424 1.00 67.94 94 GLY A C 1
ATOM 769 O O . GLY A 1 94 ? -1.534 -12.982 9.506 1.00 67.94 94 GLY A O 1
ATOM 770 N N . ASP A 1 95 ? -0.812 -11.836 11.320 1.00 67.50 95 ASP A N 1
ATOM 771 C CA . ASP A 1 95 ? -1.909 -10.870 11.427 1.00 67.50 95 ASP A CA 1
ATOM 772 C C . ASP A 1 95 ? -1.754 -9.676 10.460 1.00 67.50 95 ASP A C 1
ATOM 774 O O . ASP A 1 95 ? -2.687 -8.896 10.259 1.00 67.50 95 ASP A O 1
ATOM 778 N N . GLY A 1 96 ? -0.613 -9.570 9.768 1.00 63.69 96 GLY A N 1
ATOM 779 C CA . GLY A 1 96 ? -0.340 -8.540 8.767 1.00 63.69 96 GLY A CA 1
ATOM 780 C C . GLY A 1 96 ? 0.231 -7.243 9.344 1.00 63.69 96 GLY A C 1
ATOM 781 O O . GLY A 1 96 ? 0.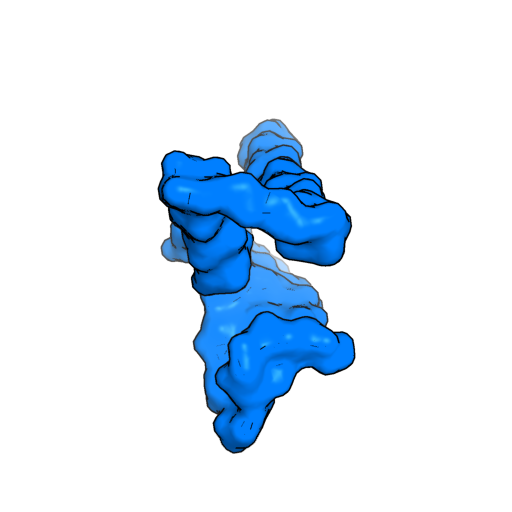234 -6.216 8.656 1.00 63.69 96 GLY A O 1
ATOM 782 N N . HIS A 1 97 ? 0.726 -7.260 10.581 1.00 67.94 97 HIS A N 1
ATOM 783 C CA . HIS A 1 97 ? 1.509 -6.169 11.145 1.00 67.94 97 HIS A CA 1
ATOM 784 C C . HIS A 1 97 ? 2.969 -6.289 10.724 1.00 67.94 97 HIS A C 1
ATOM 786 O O . HIS A 1 97 ? 3.529 -7.376 10.623 1.00 67.94 97 HIS A O 1
ATOM 792 N N . ARG A 1 98 ? 3.597 -5.145 10.447 1.00 69.50 98 ARG A N 1
ATOM 793 C CA . ARG A 1 98 ? 5.004 -5.099 10.041 1.00 69.50 98 ARG A CA 1
ATOM 794 C C . ARG A 1 98 ? 5.895 -5.509 11.219 1.00 69.50 98 ARG A C 1
ATOM 796 O O . ARG A 1 98 ? 5.750 -4.917 12.289 1.00 69.50 98 ARG A O 1
ATOM 803 N N . LEU A 1 99 ? 6.791 -6.471 10.979 1.00 62.78 99 LEU A N 1
ATOM 804 C CA . LEU A 1 99 ? 7.826 -6.912 11.926 1.00 62.7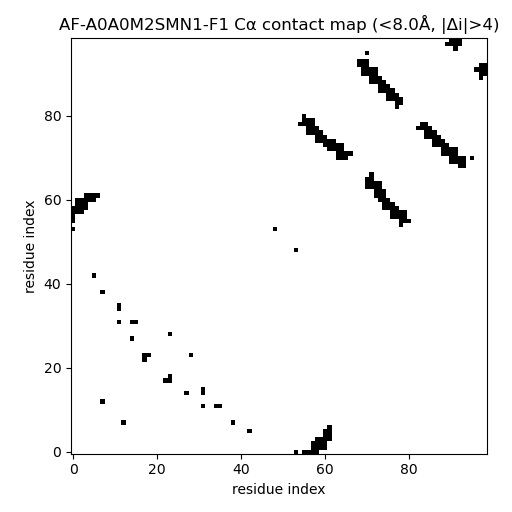8 99 LEU A CA 1
ATOM 805 C C . LEU A 1 99 ? 8.913 -5.845 12.126 1.00 62.78 99 LEU A C 1
ATOM 807 O O . LEU A 1 99 ? 9.180 -5.072 11.170 1.00 62.78 99 LEU A O 1
#

Organism: NCBI:txid1432562

Sequence (99 aa):
MFVTDRGKSANHMHLEILGKRAALDGKEERELERYRSGYEGELEYDRVFDEVGHAPMYVFRDIWLGIDDSKVQLDAVHDRNQHQECDTGRAFDGDGHRL